Protein AF-A0AAV1IUZ6-F1 (afdb_monomer_lite)

Radius of gyration: 16.94 Å; chains: 1; bounding box: 33×54×42 Å

Secondary structure (DSSP, 8-state):
--------------TTSHHHHHHHHHHHHHHHTT--------S-SB---BGGGBTS----SEEE-SSSTT--EEE-HHHHHHHHHHHHSS--TT---S-SSPPPPTT-

Sequence (108 aa):
MAGLPPRRLVWKMTIESRTTERQSTSVLDALEEGVNLKGYIVCSLIDNFEWMSGYSECFGLYQVNFESPEKTRTPKKSAFIYKEIIKSRIINPNYEPPSRTMWIDEGH

Structure (mmCIF, N/CA/C/O backbone):
data_AF-A0AAV1IUZ6-F1
#
_entry.id   AF-A0AAV1IUZ6-F1
#
loop_
_atom_site.group_PDB
_atom_site.id
_atom_site.type_symbol
_atom_site.label_atom_id
_atom_site.label_alt_id
_atom_site.label_comp_id
_atom_site.label_asym_id
_atom_site.label_entity_id
_atom_site.label_seq_id
_atom_site.pdbx_PDB_ins_code
_atom_site.Cartn_x
_atom_site.Cartn_y
_atom_site.Cartn_z
_atom_site.occupancy
_atom_site.B_iso_or_equiv
_atom_site.auth_seq_id
_atom_site.auth_comp_id
_atom_site.auth_asym_id
_atom_site.auth_atom_id
_atom_site.pdbx_PDB_model_num
ATOM 1 N N . MET A 1 1 ? -9.016 37.483 22.521 1.00 39.88 1 MET A N 1
ATOM 2 C CA . MET A 1 1 ? -7.858 38.067 21.805 1.00 39.88 1 MET A CA 1
ATOM 3 C C . MET A 1 1 ? -6.612 37.302 22.228 1.00 39.88 1 MET A C 1
ATOM 5 O O . MET A 1 1 ? -6.443 37.148 23.427 1.00 39.88 1 MET A O 1
ATOM 9 N N . ALA A 1 2 ? -5.812 36.862 21.242 1.00 37.81 2 ALA A N 1
ATOM 10 C CA . ALA A 1 2 ? -4.528 36.131 21.313 1.00 37.81 2 ALA A CA 1
ATOM 11 C C . ALA A 1 2 ? -4.587 34.697 21.892 1.00 37.81 2 ALA A C 1
ATOM 13 O O . ALA A 1 2 ? -4.988 34.514 23.027 1.00 37.81 2 ALA A O 1
ATOM 14 N N . GLY A 1 3 ? -4.198 33.610 21.223 1.00 37.50 3 GLY A N 1
ATOM 15 C CA . GLY A 1 3 ? -3.602 33.367 19.910 1.00 37.50 3 GLY A CA 1
ATOM 16 C C . GLY A 1 3 ? -2.993 31.954 19.935 1.00 37.50 3 GLY A C 1
ATOM 17 O O . GLY A 1 3 ? -2.363 31.584 20.920 1.00 37.50 3 GLY A O 1
ATOM 18 N N . LEU A 1 4 ? -3.155 31.167 18.871 1.00 35.56 4 LEU A N 1
ATOM 19 C CA . LEU A 1 4 ? -2.240 30.061 18.581 1.00 35.56 4 LEU A CA 1
ATOM 20 C C . LEU A 1 4 ? -1.580 30.369 17.231 1.00 35.56 4 LEU A C 1
ATOM 22 O O . LEU A 1 4 ? -2.295 30.668 16.273 1.00 35.56 4 LEU A O 1
ATOM 26 N N . PRO A 1 5 ? -0.238 30.375 17.145 1.00 38.91 5 PRO A N 1
ATOM 27 C CA . PRO A 1 5 ? 0.462 30.675 15.904 1.00 38.91 5 PRO A CA 1
ATOM 28 C C . PRO A 1 5 ? 0.270 29.545 14.875 1.00 38.91 5 PRO A C 1
ATOM 30 O O . PRO A 1 5 ? -0.056 28.411 15.243 1.00 38.91 5 PRO A O 1
ATOM 33 N N . PRO A 1 6 ? 0.489 29.829 13.579 1.00 39.59 6 PRO A N 1
ATOM 34 C CA . PRO A 1 6 ? 0.291 28.860 12.509 1.00 39.59 6 PRO A CA 1
ATOM 35 C C . PRO A 1 6 ? 1.285 27.705 12.656 1.00 39.59 6 PRO A C 1
ATOM 37 O O . PRO A 1 6 ? 2.497 27.921 12.732 1.00 39.59 6 PRO A O 1
ATOM 40 N N . ARG A 1 7 ? 0.793 26.461 12.653 1.00 38.16 7 ARG A N 1
ATOM 41 C CA . ARG A 1 7 ? 1.660 25.275 12.595 1.00 38.16 7 ARG A CA 1
ATOM 42 C C . ARG A 1 7 ? 2.238 25.136 11.188 1.00 38.16 7 ARG A C 1
ATOM 44 O O . ARG A 1 7 ? 1.766 24.359 10.366 1.00 38.16 7 ARG A O 1
ATOM 51 N N . ARG A 1 8 ? 3.285 25.910 10.911 1.00 33.84 8 ARG A N 1
ATOM 52 C CA . ARG A 1 8 ? 4.146 25.737 9.742 1.00 33.84 8 ARG A CA 1
ATOM 53 C C . ARG A 1 8 ? 5.092 24.570 10.028 1.00 33.84 8 ARG A C 1
ATOM 55 O O . ARG A 1 8 ? 6.133 24.747 10.650 1.00 33.84 8 ARG A O 1
ATOM 62 N N . LEU A 1 9 ? 4.724 23.366 9.599 1.00 27.73 9 LEU A N 1
ATOM 63 C CA . LEU A 1 9 ? 5.643 22.226 9.586 1.00 27.73 9 LEU A CA 1
ATOM 64 C C . LEU A 1 9 ? 6.365 22.194 8.237 1.00 27.73 9 LEU A C 1
ATOM 66 O O . LEU A 1 9 ? 5.934 21.546 7.290 1.00 27.73 9 LEU A O 1
ATOM 70 N N . VAL A 1 10 ? 7.485 22.914 8.167 1.00 34.72 10 VAL A N 1
ATOM 71 C CA . VAL A 1 10 ? 8.531 22.654 7.174 1.00 34.72 10 VAL A CA 1
ATOM 72 C C . VAL A 1 10 ? 9.282 21.413 7.646 1.00 34.72 10 VAL A C 1
ATOM 74 O O . VAL A 1 10 ? 10.089 21.512 8.563 1.00 34.72 10 VAL A O 1
ATOM 77 N N . TRP A 1 11 ? 9.029 20.253 7.038 1.00 25.61 11 TRP A N 1
ATOM 78 C CA . TRP A 1 11 ? 9.917 19.095 7.172 1.00 25.61 11 TRP A CA 1
ATOM 79 C C . TRP A 1 11 ? 10.106 18.410 5.823 1.00 25.61 11 TRP A C 1
ATOM 81 O O . TRP A 1 11 ? 9.198 17.789 5.277 1.00 25.61 11 TRP A O 1
ATOM 91 N N . LYS A 1 12 ? 11.332 18.589 5.328 1.00 25.19 12 LYS A N 1
ATOM 92 C CA . LYS A 1 12 ? 12.070 17.847 4.305 1.00 25.19 12 LYS A CA 1
ATOM 93 C C . LYS A 1 12 ? 11.429 16.495 3.944 1.00 25.19 12 LYS A C 1
ATOM 95 O O . LYS A 1 12 ? 11.319 15.603 4.782 1.00 25.19 12 LYS A O 1
ATOM 100 N N . MET A 1 13 ? 11.029 16.388 2.678 1.00 25.88 13 MET A N 1
ATOM 101 C CA . MET A 1 13 ? 10.568 15.189 1.978 1.00 25.88 13 MET A CA 1
ATOM 102 C C . MET A 1 13 ? 11.516 14.003 2.221 1.00 25.88 13 MET A C 1
ATOM 104 O O . MET A 1 13 ? 12.560 13.883 1.591 1.00 25.88 13 MET A O 1
ATOM 108 N N . THR A 1 14 ? 11.141 13.107 3.132 1.00 30.23 14 THR A N 1
ATOM 109 C CA . THR A 1 14 ? 11.477 11.682 3.029 1.00 30.23 14 THR A CA 1
ATOM 110 C C . THR A 1 14 ? 10.171 10.991 2.670 1.00 30.23 14 THR A C 1
ATOM 112 O O . THR A 1 14 ? 9.372 10.609 3.527 1.00 30.23 14 THR A O 1
ATOM 115 N N . ILE A 1 15 ? 9.898 11.016 1.369 1.00 38.94 15 ILE A N 1
ATOM 116 C CA . ILE A 1 15 ? 8.715 10.462 0.721 1.00 38.94 15 ILE A CA 1
ATOM 117 C C . ILE A 1 15 ? 8.964 8.968 0.644 1.00 38.94 15 ILE A C 1
ATOM 119 O O . ILE A 1 15 ? 9.745 8.555 -0.193 1.00 38.94 15 ILE A O 1
ATOM 123 N N . GLU A 1 16 ? 8.382 8.179 1.542 1.00 50.72 16 GLU A N 1
ATOM 124 C CA . GLU A 1 16 ? 8.133 6.758 1.249 1.00 50.72 16 GLU A CA 1
ATOM 125 C C . GLU A 1 16 ? 7.273 6.072 2.315 1.00 50.72 16 GLU A C 1
ATOM 127 O O . GLU A 1 16 ? 6.552 5.145 1.978 1.00 50.72 16 GLU A O 1
ATOM 132 N N . SER A 1 17 ? 7.264 6.538 3.573 1.00 46.66 17 SER A N 1
ATOM 133 C CA . SER A 1 17 ? 6.431 5.937 4.640 1.00 46.66 17 SER A CA 1
ATOM 134 C C . SER A 1 17 ? 5.450 6.907 5.305 1.00 46.66 17 SER A C 1
ATOM 136 O O . SER A 1 17 ? 4.269 6.605 5.455 1.00 46.66 17 SER A O 1
ATOM 138 N N . ARG A 1 18 ? 5.898 8.120 5.643 1.00 53.00 18 ARG A N 1
ATOM 139 C CA . ARG A 1 18 ? 5.111 9.044 6.481 1.00 53.00 18 ARG A CA 1
ATOM 140 C C . ARG A 1 18 ? 3.892 9.661 5.791 1.00 53.00 18 ARG A C 1
ATOM 142 O O . ARG A 1 18 ? 3.018 10.180 6.476 1.00 53.00 18 ARG A O 1
ATOM 149 N N . THR A 1 19 ? 3.824 9.659 4.459 1.00 62.03 19 THR A N 1
ATOM 150 C CA . THR A 1 19 ? 2.688 10.249 3.728 1.00 62.03 19 THR A CA 1
ATOM 151 C C . THR A 1 19 ? 1.430 9.400 3.889 1.00 62.03 19 THR A C 1
ATOM 153 O O . THR A 1 19 ? 0.380 9.942 4.220 1.00 62.03 19 THR A O 1
ATOM 156 N N . THR A 1 20 ? 1.551 8.077 3.748 1.00 59.25 20 THR A N 1
ATOM 157 C CA . THR A 1 20 ? 0.435 7.137 3.922 1.00 59.25 20 THR A CA 1
ATOM 158 C C . THR A 1 20 ? -0.106 7.170 5.349 1.00 59.25 20 THR A C 1
ATOM 160 O O . THR A 1 20 ? -1.319 7.217 5.545 1.00 59.25 20 THR A O 1
ATOM 163 N N . GLU A 1 21 ? 0.782 7.214 6.345 1.00 62.22 21 GLU A N 1
ATOM 164 C CA . GLU A 1 21 ? 0.404 7.345 7.757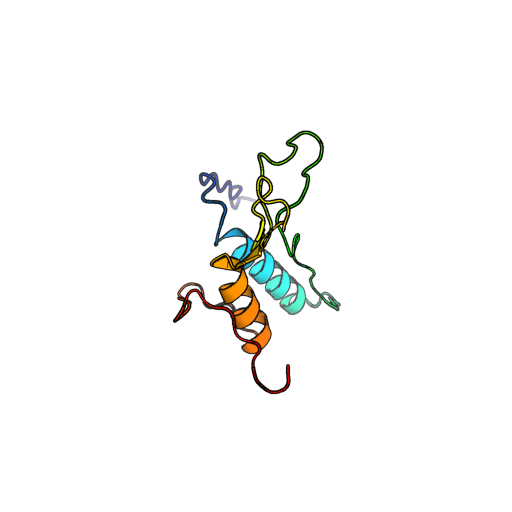 1.00 62.22 21 GLU A CA 1
ATOM 165 C C . GLU A 1 21 ? -0.341 8.660 8.012 1.00 62.22 21 GLU A C 1
ATOM 167 O O . GLU A 1 21 ? -1.453 8.640 8.529 1.00 62.22 21 GLU A O 1
ATOM 172 N N . ARG A 1 22 ? 0.219 9.798 7.573 1.00 63.09 22 ARG A N 1
ATOM 173 C CA . ARG A 1 22 ? -0.396 11.125 7.762 1.00 63.09 22 ARG A CA 1
ATOM 174 C C . ARG A 1 22 ? -1.776 11.234 7.123 1.00 63.09 22 ARG A C 1
ATOM 176 O O . ARG A 1 22 ? -2.690 11.745 7.758 1.00 63.09 22 ARG A O 1
ATOM 183 N N . GLN A 1 23 ? -1.923 10.764 5.884 1.00 67.88 23 GLN A N 1
ATOM 184 C CA . GLN A 1 23 ? -3.212 10.780 5.187 1.00 67.88 23 GLN A CA 1
ATOM 185 C C . GLN A 1 23 ? -4.243 9.908 5.911 1.00 67.88 23 GLN A C 1
ATOM 187 O O . GLN A 1 23 ? -5.396 10.307 6.047 1.00 67.88 23 GLN A O 1
ATOM 192 N N . SER A 1 24 ? -3.814 8.750 6.420 1.00 69.69 24 SER A N 1
ATOM 193 C CA . SER A 1 24 ? -4.686 7.850 7.176 1.00 69.69 24 SER A CA 1
ATOM 194 C C . SER A 1 24 ? -5.112 8.464 8.513 1.00 69.69 24 SER A C 1
ATOM 196 O O . SER A 1 24 ? -6.267 8.316 8.894 1.00 69.69 24 SER A O 1
ATOM 198 N N . THR A 1 25 ? -4.233 9.200 9.205 1.00 73.69 25 THR A N 1
ATOM 199 C CA . THR A 1 25 ? -4.594 9.901 10.450 1.00 73.69 25 THR A CA 1
ATOM 200 C C . THR A 1 25 ? -5.672 10.950 10.202 1.00 73.69 25 THR A C 1
ATOM 202 O O . THR A 1 25 ? -6.687 10.932 10.882 1.00 73.69 25 THR A O 1
ATOM 205 N N . SER A 1 26 ? -5.529 11.788 9.171 1.00 77.00 26 SER A N 1
ATOM 206 C CA . SER A 1 26 ? -6.551 12.799 8.855 1.00 77.00 26 SER A CA 1
ATOM 207 C C . SER A 1 26 ? -7.910 12.194 8.483 1.00 77.00 26 SER A C 1
ATOM 209 O O . SER A 1 26 ? -8.948 12.802 8.729 1.00 77.00 26 SER A O 1
ATOM 211 N N . VAL A 1 27 ? -7.919 10.994 7.897 1.00 77.81 27 VAL A N 1
ATOM 212 C CA . VAL A 1 27 ? -9.151 10.234 7.641 1.00 77.81 27 VAL A CA 1
ATOM 213 C C . VAL A 1 27 ? -9.811 9.778 8.944 1.00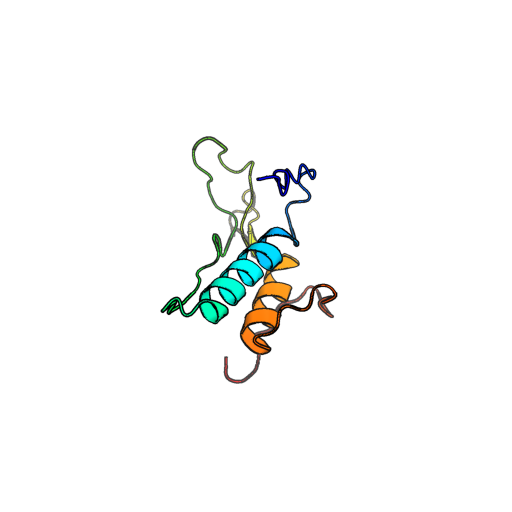 77.81 27 VAL A C 1
ATOM 215 O O . VAL A 1 27 ? -11.035 9.850 9.050 1.00 77.81 27 VAL A O 1
ATOM 218 N N . LEU A 1 28 ? -9.024 9.325 9.924 1.00 76.44 28 LEU A N 1
ATOM 219 C CA . LEU A 1 28 ? -9.541 8.963 11.245 1.00 76.44 28 LEU A CA 1
ATOM 220 C C . LEU A 1 28 ? -10.086 10.190 11.983 1.00 76.44 28 LEU A C 1
ATOM 222 O O . LEU A 1 28 ? -11.210 10.127 12.470 1.00 76.44 28 LEU A O 1
ATOM 226 N N . ASP A 1 29 ? -9.361 11.311 11.968 1.00 82.25 29 ASP A N 1
ATOM 227 C CA . ASP A 1 29 ? -9.807 12.568 12.584 1.00 82.25 29 ASP A CA 1
ATOM 228 C C . ASP A 1 29 ? -11.172 13.007 12.012 1.00 82.25 29 ASP A C 1
ATOM 230 O O . ASP A 1 29 ? -12.099 13.324 12.752 1.00 82.25 29 ASP A O 1
ATOM 234 N N . ALA A 1 30 ? -11.355 12.937 10.686 1.00 76.94 30 ALA A N 1
ATOM 235 C CA . ALA A 1 30 ? -12.628 13.279 10.046 1.00 76.94 30 ALA A CA 1
ATOM 236 C C . ALA A 1 30 ? -13.787 12.352 10.466 1.00 76.94 30 ALA A C 1
ATOM 238 O O . ALA A 1 30 ? -14.928 12.802 10.601 1.00 76.94 30 ALA A O 1
ATOM 239 N N . LEU A 1 31 ? -13.514 11.059 10.673 1.00 74.69 31 LEU A N 1
ATOM 240 C CA . LEU A 1 31 ? -14.508 10.114 11.191 1.00 74.69 31 LEU A CA 1
ATOM 241 C C . LEU A 1 31 ? -14.895 10.446 12.640 1.00 74.69 31 LEU A C 1
ATOM 243 O O . LEU A 1 31 ? -16.079 10.377 12.973 1.00 74.69 31 LEU A O 1
ATOM 247 N N . GLU A 1 32 ? -13.931 10.838 13.479 1.00 79.56 32 GLU A N 1
ATOM 248 C CA . GLU A 1 32 ? -14.179 11.287 14.859 1.00 79.56 32 GLU A CA 1
ATOM 249 C C . GLU A 1 32 ? -14.994 12.588 14.909 1.00 79.56 32 GLU A C 1
ATOM 251 O O . GLU A 1 32 ? -15.874 12.738 15.757 1.00 79.56 32 GLU A O 1
ATOM 256 N N . GLU A 1 33 ? -14.780 13.493 13.953 1.00 88.56 33 GLU A N 1
ATOM 257 C CA . GLU A 1 33 ? -15.553 14.733 13.790 1.00 88.56 33 GLU A CA 1
ATOM 258 C C . GLU A 1 33 ? -16.978 14.509 13.235 1.00 88.56 33 GLU A C 1
ATOM 260 O O . GLU A 1 33 ? -17.738 15.461 13.042 1.00 88.56 33 GLU A O 1
ATOM 265 N N . GLY A 1 34 ? -17.382 13.257 12.993 1.00 84.88 34 GLY A N 1
ATOM 266 C CA . GLY A 1 34 ? -18.729 12.907 12.537 1.00 84.88 34 GLY A CA 1
ATOM 267 C C . GLY A 1 34 ? -18.954 13.095 11.035 1.00 84.88 34 GLY A C 1
ATOM 268 O O . GLY A 1 34 ? -20.100 13.060 10.572 1.00 84.88 34 GLY A O 1
ATOM 269 N N . VAL A 1 35 ? -17.886 13.267 10.248 1.00 89.38 35 VAL A N 1
ATOM 270 C CA . VAL A 1 35 ? -17.984 13.290 8.786 1.00 89.38 35 VAL A CA 1
ATOM 271 C C . VAL A 1 35 ? -18.414 11.909 8.296 1.00 89.38 35 VAL A C 1
ATOM 273 O O . VAL A 1 35 ? -17.818 10.885 8.628 1.00 89.38 35 VAL A O 1
ATOM 276 N N . ASN A 1 36 ? -19.442 11.867 7.446 1.00 87.25 36 ASN A N 1
ATOM 277 C CA . ASN A 1 36 ? -19.924 10.629 6.835 1.00 87.25 36 ASN A CA 1
ATOM 278 C C . ASN A 1 36 ? -18.989 10.154 5.705 1.00 87.25 36 ASN A C 1
ATOM 280 O O . ASN A 1 36 ? -19.346 10.178 4.524 1.00 87.25 36 ASN A O 1
ATOM 284 N N . LEU A 1 37 ? -17.778 9.735 6.067 1.00 83.31 37 LEU A N 1
ATOM 285 C CA . LEU A 1 37 ? -16.784 9.201 5.146 1.00 83.31 37 LEU A CA 1
ATOM 286 C C . LEU A 1 37 ? -17.043 7.707 4.900 1.00 83.31 37 LEU A C 1
ATOM 288 O O . LEU A 1 37 ? -17.111 6.908 5.832 1.00 83.31 37 LEU A O 1
ATOM 292 N N . LYS A 1 38 ? -17.186 7.312 3.631 1.00 86.50 38 LYS A N 1
ATOM 293 C CA . LYS A 1 38 ? -17.468 5.913 3.250 1.00 86.50 38 LYS A CA 1
ATOM 294 C C . LYS A 1 38 ? -16.240 5.107 2.847 1.00 86.50 38 LYS A C 1
ATOM 296 O O . LYS A 1 38 ? -16.306 3.883 2.812 1.00 86.50 38 LYS A O 1
ATOM 301 N N . GLY A 1 39 ? -15.130 5.769 2.546 1.00 81.50 39 GLY A N 1
ATOM 302 C CA . GLY A 1 39 ? -13.917 5.094 2.119 1.00 81.50 39 GLY A CA 1
ATOM 303 C C . GLY A 1 39 ? -12.773 6.057 1.855 1.00 81.50 39 GLY A C 1
ATOM 304 O O . GLY A 1 39 ? -12.954 7.272 1.812 1.00 81.50 39 GLY A O 1
ATOM 305 N N . TYR A 1 40 ? -11.597 5.472 1.669 1.00 83.50 40 TYR A N 1
ATOM 306 C CA . TYR A 1 40 ? -10.356 6.158 1.351 1.00 83.50 40 TYR A CA 1
ATOM 307 C C . TYR A 1 40 ? -9.621 5.361 0.274 1.00 83.50 40 TYR A C 1
ATOM 309 O O . TYR A 1 40 ? -9.468 4.146 0.403 1.00 83.50 40 TYR A O 1
ATOM 317 N N . ILE A 1 41 ? -9.174 6.043 -0.779 1.00 85.31 41 ILE A N 1
ATOM 318 C CA . ILE A 1 41 ? -8.408 5.443 -1.873 1.00 85.31 41 ILE A CA 1
ATOM 319 C C . ILE A 1 41 ? -7.029 6.084 -1.871 1.00 85.31 41 ILE A C 1
ATOM 321 O O . ILE A 1 41 ? -6.899 7.301 -1.992 1.00 85.31 41 ILE A O 1
ATOM 325 N N . VAL A 1 42 ? -5.998 5.254 -1.732 1.00 87.00 42 VAL A N 1
ATOM 326 C CA . VAL A 1 42 ? -4.612 5.710 -1.793 1.00 87.00 42 VAL A CA 1
ATOM 327 C C . VAL A 1 42 ? -4.223 6.036 -3.236 1.00 87.00 42 VAL A C 1
ATOM 329 O O . VAL A 1 42 ? -4.439 5.235 -4.148 1.00 87.00 42 VAL A O 1
ATOM 332 N N . CYS A 1 43 ? -3.624 7.208 -3.439 1.00 85.81 43 CYS A N 1
ATOM 333 C CA . CYS A 1 43 ? -2.951 7.544 -4.686 1.00 85.81 43 CYS A CA 1
ATOM 334 C C . CYS A 1 43 ? -1.451 7.252 -4.509 1.00 85.81 43 CYS A C 1
ATOM 336 O O . CYS A 1 43 ? -0.787 7.962 -3.757 1.00 85.81 43 CYS A O 1
ATOM 338 N N . SER A 1 44 ? -0.899 6.189 -5.091 1.00 89.25 44 SER A N 1
ATOM 339 C CA . SER A 1 44 ? -1.501 5.214 -6.022 1.00 89.25 44 SER A CA 1
ATOM 340 C C . SER A 1 44 ? -1.131 3.772 -5.665 1.00 89.25 44 SER A C 1
ATOM 342 O O . SER A 1 44 ? -0.260 3.515 -4.835 1.00 89.25 44 SER A O 1
ATOM 344 N N . LEU A 1 45 ? -1.775 2.796 -6.315 1.00 92.38 45 LEU A N 1
ATOM 345 C CA . LEU A 1 45 ? -1.403 1.386 -6.157 1.00 92.38 45 LEU A CA 1
ATOM 346 C C . LEU A 1 45 ? 0.031 1.124 -6.647 1.00 92.38 45 LEU A C 1
ATOM 348 O O . LEU A 1 45 ? 0.816 0.482 -5.958 1.00 92.38 45 LEU A O 1
ATOM 352 N N . ILE A 1 46 ? 0.377 1.634 -7.828 1.00 96.00 46 ILE A N 1
ATOM 353 C CA . ILE A 1 46 ? 1.679 1.433 -8.475 1.00 96.00 46 ILE A CA 1
ATOM 354 C C . ILE A 1 46 ? 2.277 2.768 -8.916 1.00 96.00 46 ILE A C 1
ATOM 356 O O . ILE A 1 46 ? 1.535 3.725 -9.176 1.00 96.00 46 ILE A O 1
ATOM 360 N N . ASP A 1 47 ? 3.603 2.813 -9.036 1.00 94.44 47 ASP A N 1
ATOM 361 C CA . ASP A 1 47 ? 4.284 3.906 -9.727 1.00 94.44 47 ASP A CA 1
ATOM 362 C C . ASP A 1 47 ? 3.768 3.995 -11.166 1.00 94.44 47 ASP A C 1
ATOM 364 O O . ASP A 1 47 ? 3.594 2.984 -11.852 1.00 94.44 47 ASP A O 1
ATOM 368 N N . ASN A 1 48 ? 3.477 5.210 -11.611 1.00 92.19 48 ASN A N 1
ATOM 369 C CA . ASN A 1 48 ? 2.896 5.476 -12.920 1.00 92.19 48 ASN A CA 1
ATOM 370 C C . ASN A 1 48 ? 3.451 6.791 -13.491 1.00 92.19 48 ASN A C 1
ATOM 372 O O . ASN A 1 48 ? 4.382 7.365 -12.934 1.00 92.19 48 ASN A O 1
ATOM 376 N N . PHE A 1 49 ? 2.945 7.201 -14.653 1.00 93.44 49 PHE A N 1
ATOM 377 C CA . PHE A 1 49 ? 3.365 8.431 -15.316 1.00 93.44 49 PHE A CA 1
ATOM 378 C C . PHE A 1 49 ? 2.736 9.651 -14.635 1.00 93.44 49 PHE A C 1
ATOM 380 O O . PHE A 1 49 ? 1.530 9.869 -14.745 1.00 93.44 49 PHE A O 1
ATOM 387 N N . GLU A 1 50 ? 3.566 10.481 -14.011 1.00 93.19 50 GLU A N 1
ATOM 388 C CA . GLU A 1 50 ? 3.146 11.681 -13.296 1.00 93.19 50 GLU A CA 1
ATOM 389 C C . GLU A 1 50 ? 3.275 12.931 -14.180 1.00 93.19 50 GLU A C 1
ATOM 391 O O . GLU A 1 50 ? 4.123 13.797 -13.972 1.00 93.19 50 GLU A O 1
ATOM 396 N N . TRP A 1 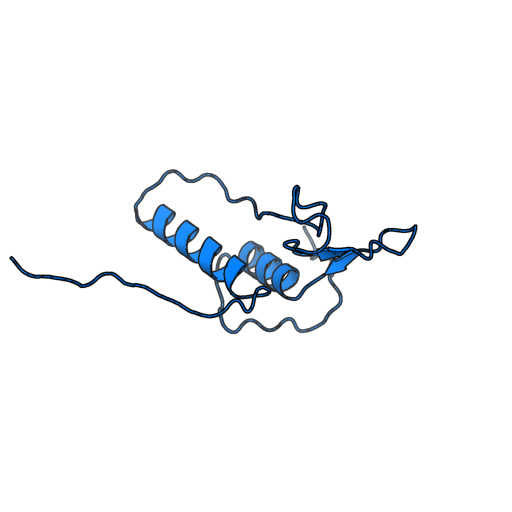51 ? 2.420 13.029 -15.197 1.00 91.88 51 TRP A N 1
ATOM 397 C CA . TRP A 1 51 ? 2.203 14.249 -15.988 1.00 91.88 51 TRP A CA 1
ATOM 398 C C . TRP A 1 51 ? 3.501 14.962 -16.417 1.00 91.88 51 TRP A C 1
ATOM 400 O O . TRP A 1 51 ? 4.299 14.424 -17.181 1.00 91.88 51 TRP A O 1
ATOM 410 N N . MET A 1 52 ? 3.715 16.189 -15.934 1.00 93.69 52 MET A N 1
ATOM 411 C CA . MET A 1 52 ? 4.879 17.015 -16.258 1.00 93.69 52 MET A CA 1
ATOM 412 C C . MET A 1 52 ? 6.187 16.455 -15.686 1.00 93.69 52 MET A C 1
ATOM 414 O O . MET A 1 52 ? 7.250 16.719 -16.244 1.00 93.69 52 MET A O 1
ATOM 418 N N . SER A 1 53 ? 6.113 15.679 -14.603 1.00 89.56 53 SER A N 1
ATOM 419 C CA . SER A 1 53 ? 7.255 15.018 -13.963 1.00 89.56 53 SER A CA 1
ATOM 420 C C . SER A 1 53 ? 7.635 13.703 -14.658 1.00 89.56 53 SER A C 1
ATOM 422 O O . SER A 1 53 ? 8.700 13.135 -14.388 1.00 89.56 53 SER A O 1
ATOM 424 N N . GLY A 1 54 ? 6.799 13.195 -15.567 1.00 91.75 54 GLY A N 1
ATOM 425 C CA . GLY A 1 54 ? 7.021 11.913 -16.227 1.00 91.75 54 GLY A CA 1
ATOM 426 C C . GLY A 1 54 ? 7.161 10.772 -15.216 1.00 91.75 54 GLY A C 1
ATOM 427 O O . GLY A 1 54 ? 6.335 10.629 -14.328 1.00 91.75 54 GLY A O 1
ATOM 428 N N . TYR A 1 55 ? 8.216 9.962 -15.323 1.00 91.38 55 TYR A N 1
ATOM 429 C CA . TYR A 1 55 ? 8.484 8.853 -14.387 1.00 91.38 55 TYR A CA 1
ATOM 430 C C . TYR A 1 55 ? 9.495 9.208 -13.286 1.00 91.38 55 TYR A C 1
ATOM 432 O O . TYR A 1 55 ? 9.992 8.322 -12.594 1.00 91.38 55 TYR A O 1
ATOM 440 N N . SER A 1 56 ? 9.854 10.488 -13.147 1.00 87.44 56 SER A N 1
ATOM 441 C CA . SER A 1 56 ? 10.847 10.915 -12.152 1.00 87.44 56 SER A CA 1
ATOM 442 C C . SER A 1 56 ? 10.293 10.941 -10.725 1.00 87.44 56 SER A C 1
ATOM 444 O O . SER A 1 56 ? 11.052 10.778 -9.771 1.00 87.44 56 SER A O 1
ATOM 446 N N . GLU A 1 57 ? 8.973 11.080 -10.574 1.00 86.56 57 GLU A N 1
ATOM 447 C CA . GLU A 1 57 ? 8.280 11.043 -9.290 1.00 86.56 57 GLU A CA 1
ATOM 448 C C . GLU A 1 57 ? 7.432 9.772 -9.179 1.00 86.56 57 GLU A C 1
ATOM 450 O O . GLU A 1 57 ? 6.660 9.432 -10.071 1.00 86.56 57 GLU A O 1
ATOM 455 N N . CYS A 1 58 ? 7.615 9.041 -8.080 1.00 88.38 58 CYS A N 1
ATOM 456 C CA . CYS A 1 58 ? 7.101 7.686 -7.894 1.00 88.38 58 CYS A CA 1
ATOM 457 C C . CYS A 1 58 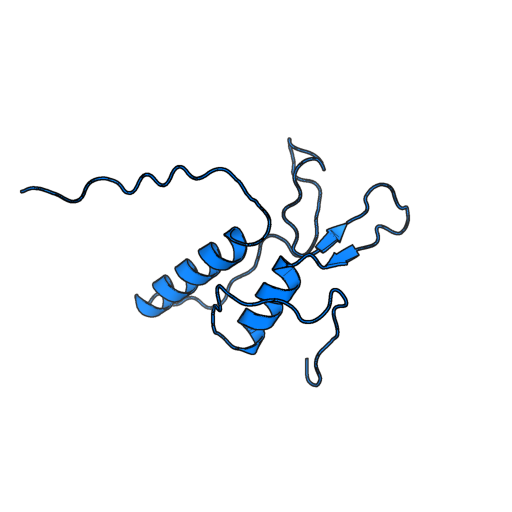? 6.307 7.580 -6.582 1.00 88.38 58 CYS A C 1
ATOM 459 O O . CYS A 1 58 ? 6.886 7.404 -5.506 1.00 88.38 58 CYS A O 1
ATOM 461 N N . PHE A 1 59 ? 4.978 7.684 -6.666 1.00 88.44 59 PHE A N 1
ATOM 462 C CA . PHE A 1 59 ? 4.075 7.735 -5.502 1.00 88.44 59 PHE A CA 1
ATOM 463 C C . PHE A 1 59 ? 3.414 6.401 -5.133 1.00 88.44 59 PHE A C 1
ATOM 465 O O . PHE A 1 59 ? 2.724 6.309 -4.116 1.00 88.44 59 PHE A O 1
ATOM 472 N N . GLY A 1 60 ? 3.597 5.363 -5.943 1.00 92.12 60 GLY A N 1
ATOM 473 C CA . GLY A 1 60 ? 2.902 4.098 -5.779 1.00 92.12 60 GLY A CA 1
ATOM 474 C C . GLY A 1 60 ? 3.312 3.332 -4.533 1.00 92.12 60 GLY A C 1
ATOM 475 O O . GLY A 1 60 ? 4.479 3.354 -4.131 1.00 92.12 60 GLY A O 1
ATOM 476 N N . LEU A 1 61 ? 2.368 2.568 -3.979 1.00 94.94 61 LEU A N 1
ATOM 477 C CA . LEU A 1 61 ? 2.651 1.542 -2.970 1.00 94.94 61 LEU A CA 1
ATOM 478 C C . LEU A 1 61 ? 3.605 0.462 -3.507 1.00 94.94 61 LEU A C 1
ATOM 480 O O . LEU A 1 61 ? 4.404 -0.097 -2.758 1.00 94.94 61 LEU A O 1
ATOM 484 N N . TYR A 1 62 ? 3.547 0.186 -4.808 1.00 96.31 62 TYR A N 1
ATOM 485 C CA . TYR A 1 62 ? 4.472 -0.703 -5.500 1.00 96.31 62 TYR A CA 1
ATOM 486 C C . TYR A 1 62 ? 5.350 0.078 -6.464 1.00 96.31 62 TYR A C 1
ATOM 488 O O . TYR A 1 62 ? 4.858 0.847 -7.293 1.00 96.31 62 TYR A O 1
ATOM 496 N N . GLN A 1 63 ? 6.649 -0.191 -6.397 1.00 96.19 63 GLN A N 1
ATOM 497 C CA . GLN A 1 63 ? 7.592 0.287 -7.389 1.00 96.19 63 GLN A CA 1
ATOM 498 C C . GLN A 1 63 ? 7.419 -0.472 -8.696 1.00 96.19 63 GLN A C 1
ATOM 500 O O . GLN A 1 63 ? 7.287 -1.695 -8.671 1.00 96.19 63 GLN A O 1
ATOM 505 N N . VAL A 1 64 ? 7.466 0.230 -9.827 1.00 96.88 64 VAL A N 1
ATOM 506 C CA . VAL A 1 64 ? 7.471 -0.383 -11.161 1.00 96.88 64 VAL A CA 1
ATOM 507 C C . VAL A 1 64 ? 8.856 -0.235 -11.779 1.00 96.88 64 VAL A C 1
ATOM 509 O O . VAL A 1 64 ? 9.400 0.864 -11.846 1.00 96.88 64 VAL A O 1
ATOM 512 N N . ASN A 1 65 ? 9.428 -1.334 -12.272 1.00 96.12 65 ASN A N 1
ATOM 513 C CA . ASN A 1 65 ? 10.611 -1.256 -13.124 1.00 96.12 65 ASN A CA 1
ATOM 514 C C . ASN A 1 65 ? 10.188 -0.849 -14.547 1.00 96.12 65 ASN A C 1
ATOM 516 O O . ASN A 1 65 ? 9.758 -1.695 -15.335 1.00 96.12 65 ASN A O 1
ATOM 520 N N . PHE A 1 66 ? 10.304 0.442 -14.871 1.00 94.25 66 PHE A N 1
ATOM 521 C CA . PHE A 1 66 ? 9.917 0.977 -16.180 1.00 94.25 66 PHE A CA 1
ATOM 522 C C . PHE A 1 66 ? 10.843 0.546 -17.325 1.00 94.25 66 PHE A C 1
ATOM 524 O O . PHE A 1 66 ? 10.385 0.485 -18.468 1.00 94.25 66 PHE A O 1
ATOM 531 N N . GLU A 1 67 ? 12.092 0.186 -17.036 1.00 94.88 67 GLU A N 1
ATOM 532 C CA . GLU A 1 67 ? 13.066 -0.281 -18.032 1.00 94.88 67 GLU A CA 1
ATOM 533 C C . GLU A 1 67 ? 12.798 -1.731 -18.457 1.00 94.88 67 GLU A C 1
ATOM 535 O O . GLU A 1 67 ? 13.022 -2.102 -19.607 1.00 94.88 67 GLU A O 1
ATOM 540 N N . SER A 1 68 ? 12.249 -2.548 -17.553 1.00 95.31 68 SER A N 1
ATOM 541 C CA . SER A 1 68 ? 11.884 -3.933 -17.857 1.00 95.31 68 SER A CA 1
ATOM 542 C C . SER A 1 68 ? 10.671 -4.007 -18.803 1.00 95.31 68 SER A C 1
ATOM 544 O O . SER A 1 68 ? 9.657 -3.339 -18.551 1.00 95.31 68 SER A O 1
ATOM 546 N N . PRO A 1 69 ? 10.700 -4.844 -19.862 1.00 95.38 69 PRO A N 1
ATOM 547 C CA . PRO A 1 69 ? 9.528 -5.083 -20.709 1.00 95.38 69 PRO A CA 1
ATOM 548 C C . PRO A 1 69 ? 8.354 -5.673 -19.913 1.00 95.38 69 PRO A C 1
ATOM 550 O O . PRO A 1 69 ? 7.211 -5.295 -20.149 1.00 95.38 69 PRO A O 1
ATOM 553 N N . GLU A 1 70 ? 8.639 -6.482 -18.890 1.00 96.94 70 GLU A N 1
ATOM 554 C CA . GLU A 1 70 ? 7.636 -7.117 -18.023 1.00 96.94 70 GLU A CA 1
ATOM 555 C C . GLU A 1 70 ? 6.975 -6.143 -17.032 1.00 96.94 70 GLU A C 1
ATOM 557 O O . GLU A 1 70 ? 5.989 -6.486 -16.374 1.00 96.94 70 GLU A O 1
ATOM 562 N N . LYS A 1 71 ? 7.526 -4.925 -16.887 1.00 96.19 71 LYS A N 1
ATOM 563 C CA . LYS A 1 71 ? 7.055 -3.898 -15.939 1.00 96.19 71 LYS A CA 1
ATOM 564 C C . LYS A 1 71 ? 6.845 -4.471 -14.534 1.00 96.19 71 LYS A C 1
ATOM 566 O O . LYS A 1 71 ? 5.795 -4.294 -13.915 1.00 96.19 71 LYS A O 1
ATOM 571 N N . THR A 1 72 ? 7.842 -5.214 -14.052 1.00 97.31 72 THR A N 1
ATOM 572 C CA . THR A 1 72 ? 7.810 -5.900 -12.755 1.00 97.31 72 THR A CA 1
ATOM 573 C C . THR A 1 72 ? 7.456 -4.927 -11.632 1.00 97.31 72 THR A C 1
ATOM 575 O O . THR A 1 72 ? 7.995 -3.820 -11.581 1.00 97.31 72 THR A O 1
ATOM 578 N N . ARG A 1 73 ? 6.555 -5.352 -10.735 1.00 97.38 73 ARG A N 1
ATOM 579 C CA . ARG A 1 73 ? 6.114 -4.571 -9.575 1.00 97.38 73 ARG A CA 1
ATOM 580 C C . ARG A 1 73 ? 6.690 -5.150 -8.293 1.00 97.38 73 ARG A C 1
ATOM 582 O O . ARG A 1 73 ? 6.535 -6.343 -8.045 1.00 97.38 73 ARG A O 1
ATOM 589 N N . THR A 1 74 ? 7.281 -4.299 -7.467 1.00 96.81 74 THR A N 1
ATOM 590 C CA . THR A 1 74 ? 7.891 -4.689 -6.192 1.00 96.81 74 THR A CA 1
ATOM 591 C C . THR A 1 74 ? 7.241 -3.893 -5.061 1.00 96.81 74 THR A C 1
ATOM 593 O O . THR A 1 74 ? 7.196 -2.665 -5.151 1.00 96.81 74 THR A O 1
ATOM 596 N N . PRO A 1 75 ? 6.710 -4.538 -4.006 1.00 96.88 75 PRO A N 1
ATOM 597 C CA . PRO A 1 75 ? 6.062 -3.819 -2.914 1.00 96.88 75 PRO A CA 1
ATOM 598 C C . PRO A 1 75 ? 7.071 -2.934 -2.176 1.00 96.88 75 PRO A C 1
ATOM 600 O O . PRO A 1 75 ? 8.125 -3.408 -1.743 1.00 96.88 75 PRO A O 1
ATOM 603 N N . LYS A 1 76 ? 6.737 -1.652 -1.995 1.00 94.12 76 LYS A N 1
ATOM 604 C CA . LYS A 1 76 ? 7.478 -0.758 -1.096 1.00 94.12 76 LYS A CA 1
ATOM 605 C C . LYS A 1 76 ? 7.032 -1.002 0.347 1.00 94.12 76 LYS A C 1
ATOM 607 O O . LYS A 1 76 ? 5.995 -1.616 0.601 1.00 94.12 76 LYS A O 1
ATOM 612 N N . LYS A 1 77 ? 7.780 -0.469 1.319 1.00 93.19 77 LYS A N 1
ATOM 613 C CA . LYS A 1 77 ? 7.417 -0.551 2.747 1.00 93.19 77 LYS A CA 1
ATOM 614 C C . LYS A 1 77 ? 6.006 -0.003 3.022 1.00 93.19 77 LYS A C 1
ATOM 616 O O . LYS A 1 77 ? 5.273 -0.586 3.817 1.00 93.19 77 LYS A O 1
ATOM 621 N N . SER A 1 78 ? 5.605 1.058 2.319 1.00 91.62 78 SER A N 1
ATOM 622 C CA . SER A 1 78 ? 4.258 1.637 2.401 1.00 91.62 78 SER A CA 1
ATOM 623 C C . SER A 1 78 ? 3.145 0.651 2.050 1.00 91.62 78 SER A C 1
ATOM 625 O O . SER A 1 78 ? 2.097 0.706 2.684 1.00 91.62 78 SER A O 1
ATOM 627 N N . ALA A 1 79 ? 3.357 -0.284 1.116 1.00 94.75 79 ALA A N 1
ATOM 628 C CA . ALA A 1 79 ? 2.361 -1.307 0.791 1.00 94.75 79 ALA A CA 1
ATOM 629 C C . ALA A 1 79 ? 2.064 -2.212 1.995 1.00 94.75 79 ALA A C 1
ATOM 631 O O . ALA A 1 79 ? 0.908 -2.532 2.263 1.00 94.75 79 ALA A O 1
ATOM 632 N N . PHE A 1 80 ? 3.100 -2.597 2.748 1.00 95.12 80 PHE A N 1
ATOM 633 C CA . PHE A 1 80 ? 2.937 -3.421 3.946 1.00 95.12 80 PHE A CA 1
ATOM 634 C C . PHE A 1 80 ? 2.258 -2.653 5.077 1.00 95.12 80 PHE A C 1
ATOM 636 O O . PHE A 1 80 ? 1.346 -3.183 5.702 1.00 95.12 80 PHE A O 1
ATOM 643 N N . ILE A 1 81 ? 2.661 -1.398 5.300 1.00 92.56 81 ILE A N 1
ATOM 644 C CA . ILE A 1 81 ? 2.009 -0.520 6.281 1.00 92.56 81 ILE A CA 1
ATOM 645 C C . ILE A 1 81 ? 0.524 -0.357 5.929 1.00 92.56 81 ILE A C 1
ATOM 647 O O . ILE A 1 81 ? -0.336 -0.502 6.790 1.00 92.56 81 ILE A O 1
ATOM 651 N N . TYR A 1 82 ? 0.202 -0.114 4.656 1.00 91.75 82 TYR A N 1
ATOM 652 C CA . TYR A 1 82 ? -1.180 0.043 4.209 1.00 91.75 82 TYR A CA 1
ATOM 653 C C . TYR A 1 82 ? -1.998 -1.248 4.373 1.00 91.75 82 TYR A C 1
ATOM 655 O O . TYR A 1 82 ? -3.127 -1.193 4.860 1.00 91.75 82 TYR A O 1
ATOM 663 N N . LYS A 1 83 ? -1.416 -2.416 4.055 1.00 94.06 83 LYS A N 1
ATOM 664 C CA . LYS A 1 83 ? -2.025 -3.728 4.336 1.00 94.06 83 LYS A CA 1
ATOM 665 C C . LYS A 1 83 ? -2.324 -3.898 5.830 1.00 94.06 83 LYS A C 1
ATOM 667 O O . LYS A 1 83 ? -3.430 -4.307 6.178 1.00 94.06 83 LYS A O 1
ATOM 672 N N . GLU A 1 84 ? -1.375 -3.559 6.701 1.00 93.06 84 GLU A N 1
ATOM 673 C CA . GLU A 1 84 ? -1.554 -3.646 8.154 1.00 93.06 84 GLU A CA 1
ATOM 674 C C . GLU A 1 84 ? -2.658 -2.709 8.653 1.00 93.06 84 GLU A C 1
ATOM 676 O O . GLU A 1 84 ? -3.494 -3.125 9.452 1.00 93.06 84 GLU A O 1
ATOM 681 N N . ILE A 1 85 ? -2.712 -1.470 8.157 1.00 89.81 85 ILE A N 1
ATOM 682 C CA . ILE A 1 85 ? -3.767 -0.509 8.512 1.00 89.81 85 ILE A CA 1
ATOM 683 C C . ILE A 1 85 ? -5.144 -1.047 8.103 1.00 89.81 85 ILE A C 1
ATOM 685 O O . ILE A 1 85 ? -6.088 -0.974 8.889 1.00 89.81 85 ILE A O 1
ATOM 689 N N . ILE A 1 86 ? -5.281 -1.618 6.901 1.00 90.06 86 ILE A N 1
ATOM 690 C CA . ILE A 1 86 ? -6.552 -2.206 6.445 1.00 90.06 86 ILE A CA 1
ATOM 691 C C . ILE A 1 86 ? -6.964 -3.379 7.341 1.00 90.06 86 ILE A C 1
ATOM 693 O O . ILE A 1 86 ? -8.135 -3.482 7.719 1.00 90.06 86 ILE A O 1
ATOM 697 N N . LYS A 1 87 ? -6.008 -4.251 7.679 1.00 91.12 87 LYS A N 1
ATOM 698 C CA . LYS A 1 87 ? -6.239 -5.465 8.467 1.00 91.12 87 LYS A CA 1
ATOM 699 C C . LYS A 1 87 ? -6.582 -5.162 9.924 1.00 91.12 87 LYS A C 1
ATOM 701 O O . LYS A 1 87 ? -7.572 -5.671 10.438 1.00 91.12 87 LYS A O 1
ATOM 706 N N . SER A 1 88 ? -5.772 -4.338 10.580 1.00 89.81 88 SER A N 1
ATOM 707 C CA . SER A 1 88 ? -5.898 -4.024 12.008 1.00 89.81 88 SER A CA 1
ATOM 708 C C . SER A 1 88 ? -6.884 -2.893 12.297 1.00 89.81 88 SER A C 1
ATOM 710 O O . SER A 1 88 ? -7.346 -2.771 13.428 1.00 89.81 88 SER A O 1
ATOM 712 N N . ARG A 1 89 ? -7.200 -2.058 11.292 1.00 85.25 89 ARG A N 1
ATOM 713 C CA . A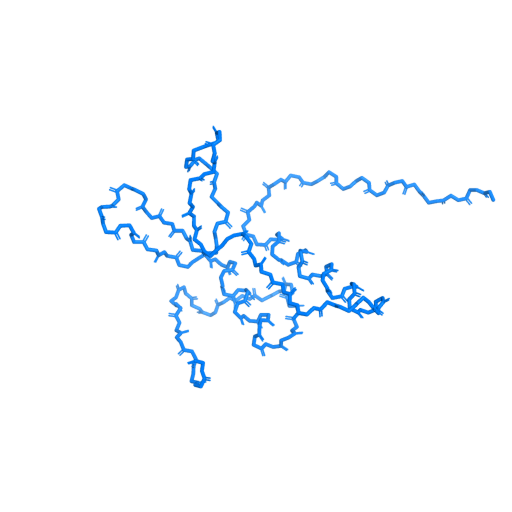RG A 1 89 ? -7.926 -0.782 11.442 1.00 85.25 89 ARG A CA 1
ATOM 714 C C . ARG A 1 89 ? -7.232 0.206 12.385 1.00 85.25 89 ARG A C 1
ATOM 716 O O . ARG A 1 89 ? -7.873 1.119 12.897 1.00 85.25 89 ARG A O 1
ATOM 723 N N . ILE A 1 90 ? -5.925 0.042 12.593 1.00 85.88 90 ILE A N 1
ATOM 724 C CA . ILE A 1 90 ? -5.106 0.847 13.498 1.00 85.88 90 ILE A CA 1
ATOM 725 C C . ILE A 1 90 ? -3.896 1.384 12.732 1.00 85.88 90 ILE A C 1
ATOM 727 O O . ILE A 1 90 ? -3.276 0.684 11.933 1.00 85.88 90 ILE A O 1
ATOM 731 N N . ILE A 1 91 ? -3.527 2.636 13.003 1.00 85.81 91 ILE A N 1
ATOM 732 C CA . ILE A 1 91 ? -2.270 3.212 12.519 1.00 85.81 91 ILE A CA 1
ATOM 733 C C . ILE A 1 91 ? -1.195 2.950 13.570 1.00 85.81 91 ILE A C 1
ATOM 735 O O . ILE A 1 91 ? -1.180 3.582 14.625 1.00 85.81 91 ILE A O 1
ATOM 739 N N . ASN A 1 92 ? -0.288 2.020 13.277 1.00 86.25 92 ASN A N 1
ATOM 740 C CA . ASN A 1 92 ? 0.888 1.772 14.103 1.00 86.25 92 ASN A CA 1
ATOM 741 C C . ASN A 1 92 ? 2.115 2.483 13.496 1.00 86.25 92 ASN A C 1
ATOM 743 O O . ASN A 1 92 ? 2.659 1.994 12.504 1.00 86.25 92 ASN A O 1
ATOM 747 N N . PRO A 1 93 ? 2.596 3.591 14.090 1.00 83.69 93 PRO A N 1
ATOM 748 C CA . PRO A 1 93 ? 3.726 4.357 13.552 1.00 83.69 93 PRO A CA 1
ATOM 749 C C . PRO A 1 93 ? 5.069 3.618 13.650 1.00 83.69 93 PRO A C 1
ATOM 751 O O . PRO A 1 93 ? 6.051 4.038 13.045 1.00 83.69 93 PRO A O 1
ATOM 754 N N . ASN A 1 94 ? 5.125 2.530 14.423 1.00 88.88 94 ASN A N 1
ATOM 755 C CA . ASN A 1 94 ? 6.321 1.714 14.620 1.00 88.88 94 ASN A CA 1
ATOM 756 C C . ASN A 1 94 ? 6.204 0.354 13.919 1.00 88.88 94 ASN A C 1
ATOM 758 O O . ASN A 1 94 ? 6.941 -0.574 14.252 1.00 88.88 94 ASN A O 1
ATOM 762 N N . TYR A 1 95 ? 5.248 0.199 12.999 1.00 88.81 95 TYR A N 1
ATOM 763 C CA . TYR A 1 95 ? 5.094 -1.049 12.270 1.00 88.81 95 TYR A CA 1
ATOM 764 C C . TYR A 1 95 ? 6.296 -1.302 11.357 1.00 88.81 95 TYR A C 1
ATOM 766 O O . TYR A 1 95 ? 6.615 -0.507 10.469 1.00 88.81 95 TYR A O 1
ATOM 774 N N . GLU A 1 96 ? 6.921 -2.460 11.544 1.00 92.25 96 GLU A N 1
ATOM 775 C CA . GLU A 1 96 ? 7.982 -2.960 10.682 1.00 92.25 96 GLU A CA 1
ATOM 776 C C . GLU A 1 96 ? 7.538 -4.274 10.036 1.00 92.25 96 GLU A C 1
ATOM 778 O O . GLU A 1 96 ? 7.207 -5.225 10.751 1.00 92.25 96 GLU A O 1
ATOM 783 N N . PRO A 1 97 ? 7.514 -4.360 8.693 1.00 92.31 97 PRO A N 1
ATOM 784 C CA . PRO A 1 97 ? 7.101 -5.581 8.028 1.00 92.31 97 PRO A CA 1
ATOM 785 C C . PRO A 1 97 ? 8.122 -6.703 8.274 1.00 92.31 97 PRO A C 1
ATOM 787 O O . PRO A 1 97 ? 9.324 -6.490 8.095 1.00 92.31 97 PRO A O 1
ATOM 790 N N . PRO A 1 98 ? 7.669 -7.925 8.610 1.00 90.81 98 PRO A N 1
ATOM 791 C CA . PRO A 1 98 ? 8.564 -9.039 8.929 1.00 90.81 98 PRO A CA 1
ATOM 792 C C . PRO A 1 98 ? 9.303 -9.587 7.700 1.00 90.81 98 PRO A C 1
ATOM 794 O O . PRO A 1 98 ? 10.272 -10.330 7.835 1.00 90.81 98 PRO A O 1
ATOM 797 N N . SER A 1 99 ? 8.848 -9.256 6.487 1.00 93.19 99 SER A N 1
ATOM 798 C CA . SER A 1 99 ? 9.489 -9.664 5.240 1.00 93.19 99 SER A CA 1
ATOM 799 C C . SER A 1 99 ? 9.264 -8.630 4.136 1.00 93.19 99 SER A C 1
ATOM 801 O O . SER A 1 99 ? 8.342 -7.820 4.210 1.00 93.19 99 SER A O 1
ATOM 803 N N . ARG A 1 100 ? 10.087 -8.692 3.081 1.00 91.19 100 ARG A N 1
ATOM 804 C CA . ARG A 1 100 ? 9.894 -7.912 1.845 1.00 91.19 100 ARG A CA 1
ATOM 805 C C . ARG A 1 100 ? 9.007 -8.615 0.813 1.00 91.19 100 ARG A C 1
ATOM 807 O O . ARG A 1 100 ? 8.736 -8.044 -0.239 1.00 91.19 100 ARG A O 1
ATOM 814 N N . THR A 1 101 ? 8.550 -9.831 1.103 1.00 95.31 101 THR A N 1
ATOM 815 C CA . THR A 1 101 ? 7.644 -10.586 0.235 1.00 95.31 101 THR A CA 1
ATOM 816 C C . THR A 1 101 ? 6.210 -10.347 0.684 1.00 95.31 101 THR A C 1
ATOM 818 O O . THR A 1 101 ? 5.877 -10.522 1.857 1.00 95.31 101 THR A O 1
ATOM 821 N N . MET A 1 102 ? 5.350 -9.937 -0.246 1.00 95.69 102 MET A N 1
ATOM 822 C CA . MET A 1 102 ? 3.935 -9.744 0.045 1.00 95.69 102 MET A CA 1
ATOM 823 C C . MET A 1 102 ? 3.152 -11.023 -0.233 1.00 95.69 102 MET A C 1
ATOM 825 O O . MET A 1 102 ? 3.165 -11.528 -1.351 1.00 95.69 102 MET A O 1
ATOM 829 N N . TRP A 1 103 ? 2.457 -11.512 0.790 1.00 95.75 103 TRP A N 1
ATOM 830 C CA . TRP A 1 103 ? 1.552 -12.655 0.701 1.00 95.75 103 TRP A CA 1
ATOM 831 C C . TRP A 1 103 ? 0.100 -12.191 0.684 1.00 95.75 103 TRP A C 1
ATOM 833 O O . TRP A 1 103 ? -0.228 -11.150 1.265 1.00 95.75 103 TRP A O 1
ATOM 843 N N . ILE A 1 104 ? -0.759 -12.973 0.038 1.00 95.62 104 ILE A N 1
ATOM 844 C CA . ILE A 1 104 ? -2.209 -12.848 0.180 1.00 95.62 104 ILE A CA 1
ATOM 845 C C . ILE A 1 104 ? -2.574 -13.576 1.475 1.00 95.62 104 ILE A C 1
ATOM 847 O O . ILE A 1 104 ? -2.197 -14.732 1.658 1.00 95.62 104 ILE A O 1
ATOM 851 N N . ASP A 1 105 ? -3.216 -12.862 2.395 1.00 93.44 105 ASP A N 1
ATOM 852 C CA . ASP A 1 105 ? -3.669 -13.441 3.659 1.00 93.44 105 ASP A CA 1
ATOM 853 C C . ASP A 1 105 ? -4.907 -14.315 3.397 1.00 93.44 105 ASP A C 1
ATOM 855 O O . ASP A 1 105 ? -5.668 -14.070 2.466 1.00 93.44 105 ASP A O 1
AT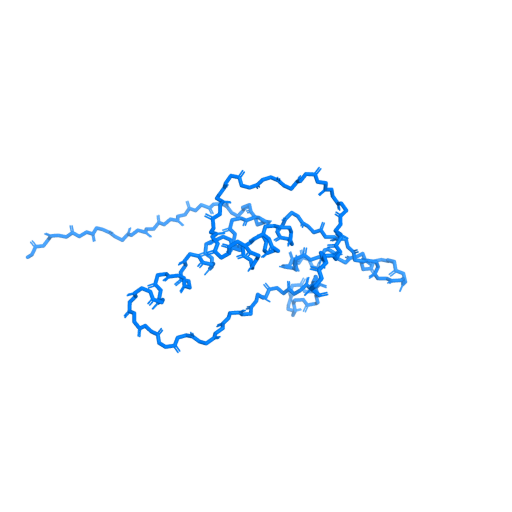OM 859 N N . GLU A 1 106 ? -5.121 -15.345 4.211 1.00 93.44 106 GLU A N 1
ATOM 860 C CA . GLU A 1 106 ? -6.285 -16.223 4.069 1.00 93.44 106 GLU A CA 1
ATOM 861 C C . GLU A 1 106 ? -7.599 -15.441 4.238 1.00 93.44 106 GLU A C 1
ATOM 863 O O . GLU A 1 106 ? -7.725 -14.607 5.135 1.00 93.44 106 GLU A O 1
ATOM 868 N N . GLY A 1 107 ? -8.581 -15.704 3.371 1.00 93.06 107 GLY A N 1
ATOM 869 C CA . GLY A 1 107 ? -9.882 -15.027 3.406 1.00 93.06 107 GLY A CA 1
ATOM 870 C C . GLY A 1 107 ? -9.874 -13.583 2.889 1.00 93.06 107 GLY A C 1
ATOM 871 O O . GLY A 1 107 ? -10.905 -12.913 2.982 1.00 93.06 107 GLY A O 1
ATOM 872 N N . HIS A 1 108 ? -8.742 -13.120 2.350 1.00 73.56 108 HIS A N 1
ATOM 873 C CA . HIS A 1 108 ? -8.646 -11.924 1.514 1.00 73.56 108 HIS A CA 1
ATOM 874 C C . HIS A 1 108 ? -8.785 -12.261 0.029 1.00 73.56 108 HIS A C 1
ATOM 876 O O . HIS A 1 108 ? -8.352 -13.363 -0.381 1.00 73.56 108 HIS A O 1
#

InterPro domains:
  IPR001360 Glycoside hydrolase family 1 [PF00232] (25-88)
  IPR001360 Glycoside hydrolase family 1 [PTHR10353] (22-90)
  IPR017853 Glycoside hydrolase superfamily [SSF51445] (26-96)

pLDDT: mean 79.63, std 21.04, range [25.19, 97.38]

Foldseek 3Di:
DDDDDDPPDPDDDPPDAVVLLVVLVVVVVCVVVVNPDDDDQDPDQWFDQDPPCGNVDGNHQWYFPPVDPVRDTFGGQNVVQVVCCVVVVDRDPPDDDPDSDDDDDPPD

Organism: NCBI:txid320188